Protein AF-Q5YVM9-F1 (afdb_monomer_lite)

Foldseek 3Di:
DDDDDDDDDPDDPPPPPPPPDDDPPPDCPPPDPPDDPDFDWDDDPAKIDGPQDLKIWGAADDDDQFGIAIPLRRVGGHGPLLRVLLSSLVNLLSDPVNPPPPVSLVSNQVSCVSVVHGSVVSNVSVVVLVVVVVVCVVDHDDPHPPPRCDPVPPPPPPPPPPPPPDDDDDD

pLDDT: mean 70.78, std 23.96, range [26.84, 97.81]

Sequence (171 aa):
MSRQMPLRTRQLPKMVAIAVARPPHWTYRDAAPPGEAAMTVHETAWTMTSDVTPEWACRETGDGPRRWRLSWLPDRLLTREQARAGMELDELLSDPAAVGDRFAHARMAERADRLGILWEQALILISKRILTRLRTREGEPVPQPPGCPGPAAPETEEPETPLDWLEAEPA

Radius of gyration: 25.41 Å; chains: 1; bounding box: 51×39×126 Å

Secondary structure (DSSP, 8-state):
---PPP-----PPP---------TT--GGG---SS-----EEE-SSEEEESS-S-EEEEPSSSSS--EEETTEEEEEE-HHHHHHHHHHHHHHH-GGGGG-HHHHHHHHHHHHHHTS-HHHHHHHHHHHHHHHHHHTTTS----------S-------------SS-----

Organism: Nocardia farcinica (strain IFM 10152) (NCBI:txid247156)

Structure (mmCIF, N/CA/C/O backbone):
data_AF-Q5YVM9-F1
#
_entry.id   AF-Q5YVM9-F1
#
loop_
_atom_site.group_PDB
_atom_site.id
_atom_site.type_symbol
_atom_site.label_atom_id
_atom_site.label_alt_id
_atom_site.label_comp_id
_atom_site.label_asym_id
_atom_site.label_entity_id
_atom_site.label_seq_id
_atom_site.pdbx_PDB_ins_code
_atom_site.Cartn_x
_atom_site.Cartn_y
_atom_site.Cartn_z
_atom_site.occupancy
_atom_site.B_iso_or_equiv
_atom_site.auth_seq_id
_atom_site.auth_comp_id
_atom_site.auth_asym_id
_atom_site.auth_atom_id
_atom_site.pdbx_PDB_model_num
ATOM 1 N N . MET A 1 1 ? -21.063 -1.862 -53.884 1.00 42.62 1 MET A N 1
ATOM 2 C CA . MET A 1 1 ? -19.887 -0.974 -53.725 1.00 42.62 1 MET A CA 1
ATOM 3 C C . MET A 1 1 ? -19.640 -0.786 -52.232 1.00 42.62 1 MET A C 1
ATOM 5 O O . MET A 1 1 ? -20.253 0.077 -51.619 1.00 42.62 1 MET A O 1
ATOM 9 N N . SER A 1 2 ? -18.836 -1.663 -51.629 1.00 39.94 2 SER A N 1
ATOM 10 C CA . SER A 1 2 ? -18.587 -1.692 -50.181 1.00 39.94 2 SER A CA 1
ATOM 11 C C . SER A 1 2 ? -17.418 -0.775 -49.829 1.00 39.94 2 SER A C 1
ATOM 13 O O . SER A 1 2 ? -16.310 -0.979 -50.317 1.00 39.94 2 SER A O 1
ATOM 15 N N . ARG A 1 3 ? -17.658 0.247 -48.999 1.00 45.09 3 ARG A N 1
ATOM 16 C CA . ARG A 1 3 ? -16.607 1.114 -48.448 1.00 45.09 3 ARG A CA 1
ATOM 17 C C . ARG A 1 3 ? -16.058 0.479 -47.169 1.00 45.09 3 ARG A C 1
ATOM 19 O O . ARG A 1 3 ? -16.760 0.410 -46.166 1.00 45.09 3 ARG A O 1
ATOM 26 N N . GLN A 1 4 ? -14.811 0.016 -47.220 1.00 42.38 4 GLN A N 1
ATOM 27 C CA . GLN A 1 4 ? -14.021 -0.348 -46.043 1.00 42.38 4 GLN A CA 1
ATOM 28 C C . GLN A 1 4 ? -13.715 0.905 -45.209 1.00 42.38 4 GLN A C 1
ATOM 30 O O . GLN A 1 4 ? -13.226 1.904 -45.734 1.00 42.38 4 GLN A O 1
ATOM 35 N N . MET A 1 5 ? -13.998 0.841 -43.907 1.00 38.69 5 MET A N 1
ATOM 36 C CA . MET A 1 5 ? -13.490 1.791 -42.917 1.00 38.69 5 MET A CA 1
ATOM 37 C C . MET A 1 5 ? -12.091 1.357 -42.461 1.00 38.69 5 MET A C 1
ATOM 39 O O . MET A 1 5 ? -11.902 0.172 -42.176 1.00 38.69 5 MET A O 1
ATOM 43 N N . PRO A 1 6 ? -11.111 2.269 -42.345 1.00 49.22 6 PRO A N 1
ATOM 44 C CA . PRO A 1 6 ? -9.816 1.927 -41.779 1.00 49.22 6 PRO A CA 1
ATOM 45 C C . PRO A 1 6 ? -9.923 1.759 -40.258 1.00 49.22 6 PRO A C 1
ATOM 47 O O . PRO A 1 6 ? -10.403 2.637 -39.537 1.00 49.22 6 PRO A O 1
ATOM 50 N N . LEU A 1 7 ? -9.448 0.608 -39.783 1.00 39.19 7 LEU A N 1
ATOM 51 C CA . LEU A 1 7 ? -9.259 0.286 -38.374 1.00 39.19 7 LEU A CA 1
ATOM 52 C C . LEU A 1 7 ? -8.295 1.310 -37.758 1.00 39.19 7 LEU A C 1
ATOM 54 O O . LEU A 1 7 ? -7.110 1.338 -38.083 1.00 39.19 7 LEU A O 1
ATOM 58 N N . ARG A 1 8 ? -8.807 2.165 -36.866 1.00 40.91 8 ARG A N 1
ATOM 59 C CA . ARG A 1 8 ? -7.976 3.005 -35.999 1.00 40.91 8 ARG A CA 1
ATOM 60 C C . ARG A 1 8 ? -7.185 2.095 -35.064 1.00 40.91 8 ARG A C 1
ATOM 62 O O . ARG A 1 8 ? -7.734 1.557 -34.104 1.00 40.91 8 ARG A O 1
ATOM 69 N N . THR A 1 9 ? -5.896 1.953 -35.334 1.00 43.12 9 THR A N 1
ATOM 70 C CA . THR A 1 9 ? -4.920 1.356 -34.425 1.00 43.12 9 THR A CA 1
ATOM 71 C C . THR A 1 9 ? -4.965 2.125 -33.104 1.00 43.12 9 THR A C 1
ATOM 73 O O . THR A 1 9 ? -4.631 3.309 -33.051 1.00 43.12 9 THR A O 1
ATOM 76 N N . ARG A 1 10 ? -5.436 1.482 -32.029 1.00 38.62 10 ARG A N 1
ATOM 77 C CA . ARG A 1 10 ? -5.331 2.030 -30.673 1.00 38.62 10 ARG A CA 1
ATOM 78 C C . ARG A 1 10 ? -3.854 2.048 -30.299 1.00 38.62 10 ARG A C 1
ATOM 80 O O . ARG A 1 10 ? -3.268 1.012 -30.003 1.00 38.62 10 ARG A O 1
ATOM 87 N N . GLN A 1 11 ? -3.262 3.231 -30.339 1.00 34.78 11 GLN A N 1
ATOM 88 C CA . GLN A 1 11 ? -1.945 3.480 -29.785 1.00 34.78 11 GLN A CA 1
ATOM 89 C C . GLN A 1 11 ? -2.043 3.347 -28.260 1.00 34.78 11 GLN A C 1
ATOM 91 O O . GLN A 1 11 ? -2.694 4.153 -27.597 1.00 34.78 11 GLN A O 1
ATOM 96 N N . LEU A 1 12 ? -1.465 2.272 -27.724 1.00 32.91 12 LEU A N 1
ATOM 97 C CA . LEU A 1 12 ? -1.316 2.053 -26.286 1.00 32.91 12 LEU A CA 1
ATOM 98 C C . LEU A 1 12 ? -0.466 3.192 -25.691 1.00 32.91 12 LEU A C 1
ATOM 100 O O . LEU A 1 12 ? 0.538 3.573 -26.303 1.00 32.91 12 LEU A O 1
ATOM 104 N N . PRO A 1 13 ? -0.835 3.762 -24.529 1.00 30.75 13 PRO A N 1
ATOM 105 C CA . PRO A 1 13 ? 0.003 4.752 -23.870 1.00 30.75 13 PRO A CA 1
ATOM 106 C C . PRO A 1 13 ? 1.333 4.101 -23.474 1.00 30.75 13 PRO A C 1
ATOM 108 O O . PRO A 1 13 ? 1.360 3.023 -22.883 1.00 30.75 13 PRO A O 1
ATOM 111 N N . LYS A 1 14 ? 2.439 4.761 -23.834 1.00 29.80 14 LYS A N 1
ATOM 112 C CA . LYS A 1 14 ? 3.792 4.384 -23.419 1.00 29.80 14 LYS A CA 1
ATOM 113 C C . LYS A 1 14 ? 3.807 4.283 -21.894 1.00 29.80 14 LYS A C 1
ATOM 115 O O . LYS A 1 14 ? 3.486 5.261 -21.221 1.00 29.80 14 LYS A O 1
ATOM 120 N N . MET A 1 15 ? 4.163 3.111 -21.374 1.00 26.84 15 MET A N 1
ATOM 121 C CA . MET A 1 15 ? 4.476 2.922 -19.962 1.00 26.84 15 MET A CA 1
ATOM 122 C C . MET A 1 15 ? 5.510 3.972 -19.557 1.00 26.84 15 MET A C 1
ATOM 124 O O . MET A 1 15 ? 6.623 3.997 -20.082 1.00 26.84 15 MET A O 1
ATOM 128 N N . VAL A 1 16 ? 5.114 4.881 -18.672 1.00 32.84 16 VAL A N 1
ATOM 129 C CA . VAL A 1 16 ? 6.030 5.833 -18.055 1.00 32.84 16 VAL A CA 1
ATOM 130 C C . VAL A 1 16 ? 6.857 5.033 -17.057 1.00 32.84 16 VAL A C 1
ATOM 132 O O . VAL A 1 16 ? 6.380 4.706 -15.976 1.00 32.84 16 VAL A O 1
ATOM 135 N N . ALA A 1 17 ? 8.091 4.696 -17.429 1.00 32.28 17 ALA A N 1
ATOM 136 C CA . ALA A 1 17 ? 9.112 4.362 -16.449 1.00 32.28 17 ALA A CA 1
ATOM 137 C C . ALA A 1 17 ? 9.380 5.641 -15.646 1.00 32.28 17 ALA A C 1
ATOM 139 O O . ALA A 1 17 ? 10.006 6.579 -16.147 1.00 32.28 17 ALA A O 1
ATOM 140 N N . ILE A 1 18 ? 8.830 5.726 -14.434 1.00 37.78 18 ILE A N 1
ATOM 141 C CA . ILE A 1 18 ? 9.109 6.833 -13.520 1.00 37.78 18 ILE A CA 1
ATOM 142 C C . ILE A 1 18 ? 10.486 6.559 -12.923 1.00 37.78 18 ILE A C 1
ATOM 144 O O . ILE A 1 18 ? 10.628 5.930 -11.881 1.00 37.78 18 ILE A O 1
ATOM 148 N N . ALA A 1 19 ? 11.518 7.014 -13.627 1.00 30.92 19 ALA A N 1
ATOM 149 C CA . ALA A 1 19 ? 12.836 7.170 -13.047 1.00 30.92 19 ALA A CA 1
ATOM 150 C C . ALA A 1 19 ? 12.755 8.305 -12.017 1.00 30.92 19 ALA A C 1
ATOM 152 O O . ALA A 1 19 ? 12.760 9.485 -12.373 1.00 30.92 19 ALA A O 1
ATOM 153 N N . VAL A 1 20 ? 12.662 7.957 -10.734 1.00 39.09 20 VAL A N 1
ATOM 154 C CA . VAL A 1 20 ? 13.028 8.894 -9.671 1.00 39.09 20 VAL A CA 1
ATOM 155 C C . VAL A 1 20 ? 14.530 9.124 -9.821 1.00 39.09 20 VAL A C 1
ATOM 157 O O . VAL A 1 20 ? 15.328 8.195 -9.715 1.00 39.09 20 VAL A O 1
ATOM 160 N N . ALA A 1 21 ? 14.909 10.350 -10.179 1.00 32.12 21 ALA A N 1
ATOM 161 C CA . ALA A 1 21 ? 16.296 10.727 -10.403 1.00 32.12 21 ALA A CA 1
ATOM 162 C C . ALA A 1 21 ? 17.133 10.438 -9.145 1.00 32.12 21 ALA A C 1
ATOM 164 O O . ALA A 1 21 ? 16.965 11.072 -8.104 1.00 32.12 21 ALA A O 1
ATOM 165 N N . ARG A 1 22 ? 18.033 9.460 -9.260 1.00 41.34 22 ARG A N 1
ATOM 166 C CA . ARG A 1 22 ? 19.012 9.080 -8.238 1.00 41.34 22 ARG A CA 1
ATOM 167 C C . ARG A 1 22 ? 20.075 10.192 -8.122 1.00 41.34 22 ARG A C 1
ATOM 169 O O . ARG A 1 22 ? 20.577 10.624 -9.161 1.00 41.34 22 ARG A O 1
ATOM 176 N N . PRO A 1 23 ? 20.443 10.679 -6.922 1.00 34.47 23 PRO A N 1
ATOM 177 C CA . PRO A 1 23 ? 21.470 11.714 -6.779 1.00 34.47 23 PRO A CA 1
ATOM 178 C C . PRO A 1 23 ? 22.866 11.224 -7.235 1.00 34.47 23 PRO A C 1
ATOM 180 O O . PRO A 1 23 ? 23.198 10.048 -7.060 1.00 34.47 23 PRO A O 1
ATOM 183 N N . PRO A 1 24 ? 23.716 12.111 -7.798 1.00 37.06 24 PRO A N 1
ATOM 184 C CA . PRO A 1 24 ? 24.904 11.741 -8.584 1.00 37.06 24 PRO A CA 1
ATOM 185 C C . PRO A 1 24 ? 26.109 11.199 -7.794 1.00 37.06 24 PRO A C 1
ATOM 187 O O . PRO A 1 24 ? 27.118 10.861 -8.405 1.00 37.06 24 PRO A O 1
ATOM 190 N N . HIS A 1 25 ? 26.041 11.091 -6.465 1.00 44.34 25 HIS A N 1
ATOM 191 C CA . HIS A 1 25 ? 27.156 10.597 -5.642 1.00 44.34 25 HIS A CA 1
ATOM 192 C C . HIS A 1 25 ? 26.931 9.188 -5.075 1.00 44.34 25 HIS A C 1
ATOM 194 O O . HIS A 1 25 ? 27.756 8.708 -4.300 1.00 44.34 25 HIS A O 1
ATOM 200 N N . TRP A 1 26 ? 25.858 8.493 -5.474 1.00 39.84 26 TRP A N 1
ATOM 201 C CA . TRP A 1 26 ? 25.668 7.086 -5.117 1.00 39.84 26 TRP A CA 1
ATOM 202 C C . TRP A 1 26 ? 26.642 6.210 -5.910 1.00 39.84 26 TRP A C 1
ATOM 204 O O . TRP A 1 26 ? 26.294 5.618 -6.939 1.00 39.84 26 TRP A O 1
ATOM 214 N N . THR A 1 27 ? 27.892 6.153 -5.457 1.00 38.75 27 THR A N 1
ATOM 215 C CA . THR A 1 27 ? 28.883 5.244 -6.023 1.00 38.75 27 THR A CA 1
ATOM 216 C C . THR A 1 27 ? 28.515 3.813 -5.653 1.00 38.75 27 THR A C 1
ATOM 218 O O . THR A 1 27 ? 28.242 3.502 -4.501 1.00 38.75 27 THR A O 1
ATOM 221 N N . TYR A 1 28 ? 28.525 2.935 -6.650 1.00 42.59 28 TYR A N 1
ATOM 222 C CA . TYR A 1 28 ? 28.239 1.496 -6.600 1.00 42.59 28 TYR A CA 1
ATOM 223 C C . TYR A 1 28 ? 29.195 0.684 -5.686 1.00 42.59 28 TYR A C 1
ATOM 225 O O . TYR A 1 28 ? 29.243 -0.537 -5.758 1.00 42.59 28 TYR A O 1
ATOM 233 N N . ARG A 1 29 ? 29.991 1.339 -4.829 1.00 38.25 29 ARG A N 1
ATOM 234 C CA . ARG A 1 29 ? 31.064 0.706 -4.051 1.00 38.25 29 ARG A CA 1
ATOM 235 C C . ARG A 1 29 ? 30.596 0.013 -2.768 1.00 38.25 29 ARG A C 1
ATOM 237 O O . ARG A 1 29 ? 31.337 -0.821 -2.270 1.00 38.25 29 ARG A O 1
ATOM 244 N N . ASP A 1 30 ? 29.365 0.276 -2.333 1.00 40.66 30 ASP A N 1
ATOM 245 C CA . ASP A 1 30 ? 28.692 -0.436 -1.234 1.00 40.66 30 ASP A CA 1
ATOM 246 C C . ASP A 1 30 ? 27.599 -1.393 -1.739 1.00 40.66 30 ASP A C 1
ATOM 248 O O . ASP A 1 30 ? 26.716 -1.804 -0.988 1.00 40.66 30 ASP A O 1
ATOM 252 N N . ALA A 1 31 ? 27.623 -1.742 -3.032 1.00 42.75 31 ALA A N 1
ATOM 253 C CA . ALA A 1 31 ? 26.723 -2.747 -3.578 1.00 42.75 31 ALA A CA 1
ATOM 254 C C . ALA A 1 31 ? 27.025 -4.105 -2.923 1.00 42.75 31 ALA A C 1
ATOM 256 O O . ALA A 1 31 ? 27.970 -4.802 -3.299 1.00 42.75 31 ALA A O 1
ATOM 257 N N . ALA A 1 32 ? 26.199 -4.466 -1.939 1.00 43.44 32 ALA A N 1
ATOM 258 C CA . ALA A 1 32 ? 26.017 -5.841 -1.504 1.00 43.44 32 ALA A CA 1
ATOM 259 C C . ALA A 1 32 ? 25.855 -6.746 -2.745 1.00 43.44 32 ALA A C 1
ATOM 261 O O . ALA A 1 32 ? 25.296 -6.302 -3.757 1.00 43.44 32 ALA A O 1
ATOM 262 N N . PRO A 1 33 ? 26.387 -7.983 -2.715 1.00 43.69 33 PRO A N 1
ATOM 263 C CA . PRO A 1 33 ? 26.393 -8.867 -3.876 1.00 43.69 33 PRO A CA 1
ATOM 264 C C . PRO A 1 33 ? 24.973 -9.049 -4.437 1.00 43.69 33 PRO A C 1
ATOM 266 O O . PRO A 1 33 ? 24.006 -8.961 -3.681 1.00 43.69 33 PRO A O 1
ATOM 269 N N . PRO A 1 34 ? 24.820 -9.296 -5.753 1.00 48.41 34 PRO A N 1
ATOM 270 C CA . PRO A 1 34 ? 23.516 -9.366 -6.396 1.00 48.41 34 PRO A CA 1
ATOM 271 C C . PRO A 1 34 ? 22.771 -10.614 -5.917 1.00 48.41 34 PRO A C 1
ATOM 273 O O . PRO A 1 34 ? 22.925 -11.712 -6.446 1.00 48.41 34 PRO A O 1
ATOM 276 N N . GLY A 1 35 ? 21.979 -10.413 -4.876 1.00 43.72 35 GLY A N 1
ATOM 277 C CA . GLY A 1 35 ? 21.121 -11.386 -4.230 1.00 43.72 35 GLY A CA 1
ATOM 278 C C . GLY A 1 35 ? 20.331 -10.635 -3.170 1.00 43.72 35 GLY A C 1
ATOM 279 O O . GLY A 1 35 ? 20.832 -10.437 -2.076 1.00 43.72 35 GLY A O 1
ATOM 280 N N . GLU A 1 36 ? 19.134 -10.181 -3.549 1.00 47.78 36 GLU A N 1
ATOM 281 C CA . GLU A 1 36 ? 18.205 -9.380 -2.737 1.00 47.78 36 GLU A CA 1
ATOM 282 C C . GLU A 1 36 ? 18.694 -7.957 -2.427 1.00 47.78 36 GLU A C 1
ATOM 284 O O . GLU A 1 36 ? 19.334 -7.691 -1.416 1.00 47.78 36 GLU A O 1
ATOM 289 N N . ALA A 1 37 ? 18.305 -6.992 -3.268 1.00 51.00 37 ALA A N 1
ATOM 290 C CA . ALA A 1 37 ? 18.123 -5.633 -2.768 1.00 51.00 37 ALA A CA 1
ATOM 291 C C . ALA A 1 37 ? 17.126 -5.726 -1.600 1.00 51.00 37 ALA A C 1
ATOM 293 O O . ALA A 1 37 ? 15.964 -6.083 -1.800 1.00 51.00 37 ALA A O 1
ATOM 294 N N . ALA A 1 38 ? 17.620 -5.551 -0.377 1.00 56.41 38 ALA A N 1
ATOM 295 C CA . ALA A 1 38 ? 16.841 -5.756 0.831 1.00 56.41 38 ALA A CA 1
ATOM 296 C C . ALA A 1 38 ? 15.668 -4.764 0.862 1.00 56.41 38 ALA A C 1
ATOM 298 O O . ALA A 1 38 ? 15.886 -3.553 0.919 1.00 56.41 38 ALA A O 1
ATOM 299 N N . MET A 1 39 ? 14.431 -5.274 0.828 1.00 65.62 39 MET A N 1
ATOM 300 C CA . MET A 1 39 ? 13.246 -4.468 1.131 1.00 65.62 39 MET A CA 1
ATOM 301 C C . MET A 1 39 ? 13.401 -3.905 2.544 1.00 65.62 39 MET A C 1
ATOM 303 O O . MET A 1 39 ? 13.506 -4.676 3.503 1.00 65.62 39 MET A O 1
ATOM 307 N N . THR A 1 40 ? 13.454 -2.582 2.678 1.00 81.62 40 THR A N 1
ATOM 308 C CA . THR A 1 40 ? 13.828 -1.918 3.936 1.00 81.62 40 THR A CA 1
ATOM 309 C C . THR A 1 40 ? 12.662 -1.078 4.435 1.00 81.62 40 THR A C 1
ATOM 311 O O . THR A 1 40 ? 12.677 0.152 4.416 1.00 81.62 40 THR A O 1
ATOM 314 N N . VAL A 1 41 ? 11.634 -1.785 4.912 1.00 86.62 41 VAL A N 1
ATOM 315 C CA . VAL A 1 41 ? 10.520 -1.175 5.637 1.00 86.62 41 VAL A CA 1
ATOM 316 C C . VAL A 1 41 ? 10.928 -0.977 7.094 1.00 86.62 41 VAL A C 1
ATOM 318 O O . VAL A 1 41 ? 11.125 -1.941 7.841 1.00 86.62 41 VAL A O 1
ATOM 321 N N . HIS A 1 42 ? 11.008 0.284 7.506 1.00 86.25 42 HIS A N 1
ATOM 322 C CA . HIS A 1 42 ? 11.205 0.691 8.894 1.00 86.25 42 HIS A CA 1
ATOM 323 C C . HIS A 1 42 ? 9.868 0.700 9.615 1.00 86.25 42 HIS A C 1
ATOM 325 O O . HIS A 1 42 ? 8.884 1.231 9.105 1.00 86.25 42 HIS A O 1
ATOM 331 N N . GLU A 1 43 ? 9.822 0.130 10.813 1.00 90.81 43 GLU A N 1
ATOM 332 C CA . GLU A 1 43 ? 8.579 -0.044 11.552 1.00 90.81 43 GLU A CA 1
ATOM 333 C C . GLU A 1 43 ? 8.727 0.381 13.015 1.00 90.81 43 GLU A C 1
ATOM 335 O O . GLU A 1 43 ? 9.649 -0.031 13.718 1.00 90.81 43 GLU A O 1
ATOM 340 N N . THR A 1 44 ? 7.761 1.166 13.486 1.00 88.88 44 THR A N 1
ATOM 341 C CA . THR A 1 44 ? 7.543 1.491 14.896 1.00 88.88 44 THR A CA 1
ATOM 342 C C . THR A 1 44 ? 6.182 0.951 15.356 1.00 88.88 44 THR A C 1
ATOM 344 O O . THR A 1 44 ? 5.424 0.363 14.586 1.00 88.88 44 THR A O 1
ATOM 347 N N . ALA A 1 45 ? 5.814 1.183 16.621 1.00 86.25 45 ALA A N 1
ATOM 348 C CA . ALA A 1 45 ? 4.496 0.806 17.142 1.00 86.25 45 ALA A CA 1
ATOM 349 C C . ALA A 1 45 ? 3.311 1.519 16.449 1.00 86.25 45 ALA A C 1
ATOM 351 O O . ALA A 1 45 ? 2.165 1.066 16.587 1.00 86.25 45 ALA A O 1
ATOM 352 N N . TRP A 1 46 ? 3.584 2.617 15.734 1.00 87.50 46 TRP A N 1
ATOM 353 C CA . TRP A 1 46 ? 2.575 3.513 15.166 1.00 87.50 46 TRP A CA 1
ATOM 354 C C . TRP A 1 46 ? 2.754 3.778 13.673 1.00 87.50 46 TRP A C 1
ATOM 356 O O . TRP A 1 46 ? 1.778 4.089 13.002 1.00 87.50 46 TRP A O 1
ATOM 366 N N . THR A 1 47 ? 3.964 3.637 13.139 1.00 92.38 47 THR A N 1
ATOM 367 C CA . THR A 1 47 ? 4.287 3.992 11.753 1.00 92.38 47 THR A CA 1
ATOM 368 C C . THR A 1 47 ? 5.078 2.896 11.054 1.00 92.38 47 THR A C 1
ATOM 370 O O . THR A 1 47 ? 5.881 2.205 11.676 1.00 92.38 47 THR A O 1
ATOM 373 N N . MET A 1 48 ? 4.872 2.764 9.745 1.00 94.56 48 MET A N 1
ATOM 374 C CA . MET A 1 48 ? 5.759 2.040 8.836 1.00 94.56 48 MET A CA 1
ATOM 375 C C . MET A 1 48 ? 6.153 2.970 7.691 1.00 94.56 48 MET A C 1
ATOM 377 O O . MET A 1 48 ? 5.288 3.641 7.126 1.00 94.56 48 MET A O 1
ATOM 381 N N . THR A 1 49 ? 7.433 3.008 7.345 1.00 92.06 49 THR A N 1
ATOM 382 C CA . THR A 1 49 ? 7.989 3.866 6.287 1.00 92.06 49 THR A CA 1
ATOM 383 C C . THR A 1 49 ? 9.041 3.109 5.485 1.00 92.06 49 THR A C 1
ATOM 385 O O . THR A 1 49 ? 9.515 2.063 5.918 1.00 92.06 49 THR A O 1
ATOM 388 N N . SER A 1 50 ? 9.418 3.642 4.328 1.00 87.00 50 SER A N 1
ATOM 389 C CA . SER A 1 50 ? 10.466 3.093 3.463 1.00 87.00 50 SER A CA 1
ATOM 390 C C . SER A 1 50 ? 11.484 4.179 3.121 1.00 87.00 50 SER A C 1
ATOM 392 O O . SER A 1 50 ? 11.123 5.352 3.019 1.00 87.00 50 SER A O 1
ATOM 394 N N . ASP A 1 51 ? 12.736 3.784 2.896 1.00 83.44 51 ASP A N 1
ATOM 395 C CA . ASP A 1 51 ? 13.767 4.678 2.348 1.00 83.44 51 ASP A CA 1
ATOM 396 C C . ASP A 1 51 ? 13.640 4.865 0.826 1.00 83.44 51 ASP A C 1
ATOM 398 O O . ASP A 1 51 ? 14.224 5.786 0.251 1.00 83.44 51 ASP A O 1
ATOM 402 N N . VAL A 1 52 ? 12.891 3.985 0.155 1.00 83.06 52 VAL A N 1
ATOM 403 C CA . VAL A 1 52 ? 12.759 3.948 -1.310 1.00 83.06 52 VAL A CA 1
ATOM 404 C C . VAL A 1 52 ? 11.541 4.739 -1.776 1.00 83.06 52 VAL A C 1
ATOM 406 O O . VAL A 1 52 ? 11.567 5.377 -2.831 1.00 83.06 52 VAL A O 1
ATOM 409 N N . THR A 1 53 ? 10.470 4.717 -0.987 1.00 86.62 53 THR A N 1
ATOM 410 C CA . THR A 1 53 ? 9.167 5.249 -1.389 1.00 86.62 53 THR A CA 1
ATOM 411 C C . THR A 1 53 ? 8.697 6.347 -0.440 1.00 86.62 53 THR A C 1
ATOM 413 O O . THR A 1 53 ? 8.864 6.211 0.770 1.00 86.62 53 THR A O 1
ATOM 416 N N . PRO A 1 54 ? 8.013 7.396 -0.930 1.00 88.19 54 PRO A N 1
ATOM 417 C CA . PRO A 1 54 ? 7.416 8.419 -0.070 1.00 88.19 54 PRO A CA 1
ATOM 418 C C . PRO A 1 54 ? 6.125 7.948 0.628 1.00 88.19 54 PRO A C 1
ATOM 420 O O . PRO A 1 54 ? 5.418 8.766 1.225 1.00 88.19 54 PRO A O 1
ATOM 423 N N . GLU A 1 55 ? 5.750 6.678 0.478 1.00 91.31 55 GLU A N 1
ATOM 424 C CA . GLU A 1 55 ? 4.557 6.116 1.093 1.00 91.31 55 GLU A CA 1
ATOM 425 C C . GLU A 1 55 ? 4.806 5.679 2.534 1.00 91.31 55 GLU A C 1
ATOM 427 O O . GLU A 1 55 ? 5.938 5.525 2.995 1.00 91.31 55 GLU A O 1
ATOM 432 N N . TRP A 1 56 ? 3.713 5.529 3.274 1.00 92.94 56 TRP A N 1
ATOM 433 C CA . TRP A 1 56 ? 3.751 5.186 4.686 1.00 92.94 56 TRP A CA 1
ATOM 434 C C . TRP A 1 56 ? 2.489 4.430 5.098 1.00 92.94 56 TRP A C 1
ATOM 436 O O . TRP A 1 56 ? 1.432 4.545 4.467 1.00 92.94 56 TRP A O 1
ATOM 446 N N . ALA A 1 57 ? 2.588 3.698 6.205 1.00 94.56 57 ALA A N 1
ATOM 447 C CA . ALA A 1 57 ? 1.446 3.191 6.949 1.00 94.56 57 ALA A CA 1
ATOM 448 C C . ALA A 1 57 ? 1.391 3.854 8.325 1.00 94.56 57 ALA A C 1
ATOM 450 O O . ALA A 1 57 ? 2.412 3.972 9.001 1.00 94.56 57 ALA A O 1
ATOM 451 N N . CYS A 1 58 ? 0.200 4.257 8.751 1.00 92.25 58 CYS A N 1
ATOM 452 C CA . CYS A 1 58 ? -0.032 4.809 10.081 1.00 92.25 58 CYS A CA 1
ATOM 453 C C . CYS A 1 58 ? -1.077 3.988 10.818 1.00 92.25 58 CYS A C 1
ATOM 455 O O . CYS A 1 58 ? -2.057 3.526 10.229 1.00 92.25 58 CYS A O 1
ATOM 457 N N . ARG A 1 59 ? -0.867 3.830 12.118 1.00 92.00 59 ARG A N 1
ATOM 458 C CA . ARG A 1 59 ? -1.826 3.244 13.037 1.00 92.00 59 ARG A CA 1
ATOM 459 C C . ARG A 1 59 ? -2.779 4.324 13.548 1.00 92.00 59 ARG A C 1
ATOM 461 O O . ARG A 1 59 ? -2.345 5.339 14.079 1.00 92.00 59 ARG A O 1
ATOM 468 N N . GLU A 1 60 ? -4.072 4.076 13.427 1.00 88.12 60 GLU A N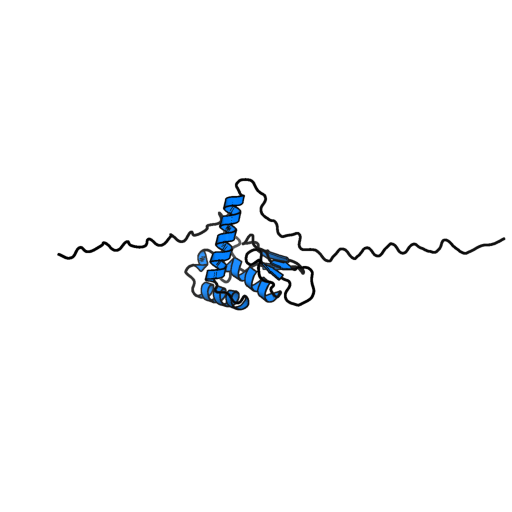 1
ATOM 469 C CA . GLU A 1 60 ? -5.136 4.914 13.966 1.00 88.12 60 GLU A CA 1
ATOM 470 C C . GLU A 1 60 ? -5.402 4.610 15.438 1.00 88.12 60 GLU A C 1
ATOM 472 O O . GLU A 1 60 ? -5.156 3.499 15.929 1.00 88.12 60 GLU A O 1
ATOM 477 N N . THR A 1 61 ? -5.926 5.616 16.134 1.00 80.81 61 THR A N 1
ATOM 478 C CA . THR A 1 61 ? -6.506 5.464 17.465 1.00 80.81 61 THR A CA 1
ATOM 479 C C . THR A 1 61 ? -7.812 4.685 17.363 1.00 80.81 61 THR A C 1
ATOM 481 O O . THR A 1 61 ? -8.643 4.940 16.494 1.00 80.81 61 THR A O 1
ATOM 484 N N . GLY A 1 62 ? -7.983 3.703 18.242 1.00 73.56 62 GLY A N 1
ATOM 485 C CA . GLY A 1 62 ? -9.165 2.852 18.266 1.00 73.56 62 GLY A CA 1
ATOM 486 C C . GLY A 1 62 ? -8.850 1.417 18.663 1.00 73.56 62 GLY A C 1
ATOM 487 O O . GLY A 1 62 ? -7.699 0.960 18.618 1.00 73.56 62 GLY A O 1
ATOM 488 N N . ASP A 1 63 ? -9.907 0.709 19.039 1.00 73.00 63 ASP A N 1
ATOM 489 C CA . ASP A 1 63 ? -9.831 -0.675 19.477 1.00 73.00 63 ASP A CA 1
ATOM 490 C C . ASP A 1 63 ? -9.929 -1.651 18.304 1.00 73.00 63 ASP A C 1
ATOM 492 O O . ASP A 1 63 ? -10.626 -1.434 17.313 1.00 73.00 63 ASP A O 1
ATOM 496 N N . GLY A 1 64 ? -9.215 -2.769 18.433 1.00 80.81 64 GLY A N 1
ATOM 497 C CA . GLY A 1 64 ? -9.258 -3.873 17.480 1.00 80.81 64 GLY A CA 1
ATOM 498 C C . GLY A 1 64 ? -7.978 -4.085 16.659 1.00 80.81 64 GLY A C 1
ATOM 499 O O . GLY A 1 64 ? -7.007 -3.322 16.740 1.00 80.81 64 GLY A O 1
ATOM 500 N N . PRO A 1 65 ? -7.943 -5.186 15.883 1.00 82.25 65 PRO A N 1
ATOM 501 C CA . PRO A 1 65 ? -6.749 -5.621 15.158 1.00 82.25 65 PRO A CA 1
ATOM 502 C C . PRO A 1 65 ? -6.529 -4.878 13.831 1.00 82.25 65 PRO A C 1
ATOM 504 O O . PRO A 1 65 ? -5.410 -4.878 13.316 1.00 82.25 65 PRO A O 1
ATOM 507 N N . ARG A 1 66 ? -7.576 -4.256 13.268 1.00 86.75 66 ARG A N 1
ATOM 508 C CA . ARG A 1 66 ? -7.539 -3.527 11.991 1.00 86.75 66 ARG A CA 1
ATOM 509 C C . ARG A 1 66 ? -7.562 -2.028 12.232 1.00 86.75 66 ARG A C 1
ATOM 511 O O . ARG A 1 66 ? -8.619 -1.426 12.350 1.00 86.75 66 ARG A O 1
ATOM 518 N N . ARG A 1 67 ? -6.374 -1.454 12.312 1.00 90.88 67 ARG A N 1
ATOM 519 C CA . ARG A 1 67 ? -6.158 -0.054 12.690 1.00 90.88 67 ARG A CA 1
ATOM 520 C C . ARG A 1 67 ? -5.020 0.581 11.917 1.00 90.88 67 ARG A C 1
ATOM 522 O O . ARG A 1 67 ? -4.582 1.656 12.273 1.00 90.88 67 ARG A O 1
ATOM 529 N N . TRP A 1 68 ? -4.487 -0.098 10.910 1.00 94.44 68 TRP A N 1
ATOM 530 C CA . TRP A 1 68 ? -3.443 0.457 10.068 1.00 94.44 68 TRP A CA 1
ATOM 531 C C . TRP A 1 68 ? -4.041 0.969 8.770 1.00 94.44 68 TRP A C 1
ATOM 533 O O . TRP A 1 68 ? -4.897 0.314 8.180 1.00 94.44 68 TRP A O 1
ATOM 543 N N . ARG A 1 69 ? -3.571 2.120 8.309 1.00 95.69 69 ARG A N 1
ATOM 544 C CA . ARG A 1 69 ? -3.987 2.731 7.051 1.00 95.69 69 ARG A CA 1
ATOM 545 C C . ARG A 1 69 ? -2.756 3.060 6.226 1.00 95.69 69 ARG A C 1
ATOM 547 O O . ARG A 1 69 ? -1.797 3.624 6.749 1.00 95.69 69 ARG A O 1
ATOM 554 N N . LEU A 1 70 ? -2.792 2.703 4.947 1.00 95.88 70 LEU A N 1
ATOM 555 C CA . LEU A 1 70 ? -1.748 3.051 3.986 1.00 95.88 70 LEU A CA 1
ATOM 556 C C . LEU A 1 70 ? -2.058 4.402 3.351 1.00 95.88 70 LEU A C 1
ATOM 558 O O . LEU A 1 70 ? -3.205 4.693 3.008 1.00 95.88 70 LEU A O 1
ATOM 562 N N . SER A 1 71 ? -1.021 5.191 3.104 1.00 93.25 71 SER A N 1
ATOM 563 C CA . SER A 1 71 ? -1.109 6.475 2.410 1.00 93.25 71 SER A CA 1
ATOM 564 C C . SER A 1 71 ? -1.703 6.369 0.996 1.00 93.25 71 SER A C 1
ATOM 566 O O . SER A 1 71 ? -2.385 7.289 0.536 1.00 93.25 71 SER A O 1
ATOM 568 N N . TRP A 1 72 ? -1.460 5.256 0.298 1.00 94.62 72 TRP A N 1
ATOM 569 C CA . TRP A 1 72 ? -1.948 4.992 -1.062 1.00 94.62 72 TRP A CA 1
ATOM 570 C C . TRP A 1 72 ? -3.230 4.144 -1.116 1.00 94.62 72 TRP A C 1
ATOM 572 O O . TRP A 1 72 ? -3.848 4.043 -2.176 1.00 94.62 72 TRP A O 1
ATOM 582 N N . LEU A 1 73 ? -3.673 3.595 0.020 1.00 95.56 73 LEU A N 1
ATOM 583 C CA . LEU A 1 73 ? -4.949 2.884 0.167 1.00 95.56 73 LEU A CA 1
ATOM 584 C C . LEU A 1 73 ? -5.704 3.409 1.404 1.00 95.56 73 LEU A C 1
ATOM 586 O O . LEU A 1 73 ? -5.901 2.671 2.372 1.00 95.56 73 LEU A O 1
ATOM 590 N N . PRO A 1 74 ? -6.113 4.693 1.397 1.00 92.44 74 PRO A N 1
ATOM 591 C CA . PRO A 1 74 ? -6.656 5.350 2.582 1.00 92.44 74 PRO A CA 1
ATOM 592 C C . PRO A 1 74 ? -8.047 4.842 2.976 1.00 92.44 74 PRO A C 1
ATOM 594 O O . PRO A 1 74 ? -8.447 4.997 4.123 1.00 92.44 74 PRO A O 1
ATOM 597 N N . ASP A 1 75 ? -8.785 4.215 2.063 1.00 91.19 75 ASP A N 1
ATOM 598 C CA . ASP A 1 75 ? -10.170 3.792 2.305 1.00 91.19 75 ASP A CA 1
ATOM 599 C C . ASP A 1 75 ? -10.279 2.433 3.017 1.00 91.19 75 ASP A C 1
ATOM 601 O O . ASP A 1 75 ? -11.378 1.897 3.172 1.00 91.19 75 ASP A O 1
ATOM 605 N N . ARG A 1 76 ? -9.152 1.829 3.428 1.00 92.31 76 ARG A N 1
ATOM 606 C CA . ARG A 1 76 ? -9.136 0.517 4.089 1.00 92.31 76 ARG A CA 1
ATOM 607 C C . ARG A 1 76 ? -8.364 0.535 5.402 1.00 92.31 76 ARG A C 1
ATOM 609 O O . ARG A 1 76 ? -7.204 0.935 5.447 1.00 92.31 76 ARG A O 1
ATOM 616 N N . LEU A 1 77 ? -9.001 -0.016 6.436 1.00 94.00 77 LEU A N 1
ATOM 617 C CA . LEU A 1 77 ? -8.347 -0.393 7.685 1.00 94.00 77 LEU A CA 1
ATOM 618 C C . LEU A 1 77 ? -7.783 -1.811 7.584 1.00 94.00 77 LEU A C 1
ATOM 620 O O . LEU A 1 77 ? -8.487 -2.778 7.272 1.00 94.00 77 LEU A O 1
ATOM 624 N N . LEU A 1 78 ? -6.495 -1.915 7.874 1.00 95.81 78 LEU A N 1
ATOM 625 C CA . LEU A 1 78 ? -5.661 -3.091 7.696 1.00 95.81 78 LEU A CA 1
ATOM 626 C C . LEU A 1 78 ? -5.158 -3.599 9.043 1.00 95.81 78 LEU A C 1
ATOM 628 O O . LEU A 1 78 ? -5.001 -2.842 10.008 1.00 95.81 78 LEU A O 1
ATOM 632 N N . THR A 1 79 ? -4.875 -4.897 9.109 1.00 96.25 79 THR A N 1
ATOM 633 C CA . THR A 1 79 ? -4.029 -5.423 10.182 1.00 96.25 79 THR A CA 1
ATOM 634 C C . THR A 1 79 ? -2.593 -4.932 10.003 1.00 96.25 79 THR A C 1
ATOM 636 O O . THR A 1 79 ? -2.198 -4.479 8.927 1.00 96.25 79 THR A O 1
ATOM 639 N N . ARG A 1 80 ? -1.782 -5.058 11.057 1.00 95.19 80 ARG A N 1
ATOM 640 C CA . ARG A 1 80 ? -0.344 -4.756 11.001 1.00 95.19 80 ARG A CA 1
ATOM 641 C C . ARG A 1 80 ? 0.354 -5.511 9.862 1.00 95.19 80 ARG A C 1
ATOM 643 O O . ARG A 1 80 ? 1.101 -4.921 9.096 1.00 95.19 80 ARG A O 1
ATOM 650 N N . GLU A 1 81 ? 0.071 -6.804 9.725 1.00 95.94 81 GLU A N 1
ATOM 651 C CA . GLU A 1 81 ? 0.664 -7.658 8.686 1.00 95.94 81 GLU A CA 1
ATOM 652 C C . GLU A 1 81 ? 0.256 -7.230 7.276 1.00 95.94 81 GLU A C 1
ATOM 654 O O . GLU A 1 81 ? 1.076 -7.238 6.361 1.00 95.94 81 GLU A O 1
ATOM 659 N N . GLN A 1 82 ? -1.001 -6.819 7.102 1.00 97.44 82 GLN A N 1
ATOM 660 C CA . GLN A 1 82 ? -1.497 -6.308 5.828 1.00 97.44 82 GLN A CA 1
ATOM 661 C C . GLN A 1 82 ? -0.862 -4.963 5.475 1.00 97.44 82 GLN A C 1
ATOM 663 O O . GLN A 1 82 ? -0.454 -4.764 4.336 1.00 97.44 82 GLN A O 1
ATOM 668 N N . ALA A 1 83 ? -0.730 -4.057 6.445 1.00 97.00 83 ALA A N 1
ATOM 669 C CA . ALA A 1 83 ? -0.051 -2.783 6.239 1.00 97.00 83 ALA A CA 1
ATOM 670 C C . ALA A 1 83 ? 1.414 -2.986 5.843 1.00 97.00 83 ALA A C 1
ATOM 672 O O . ALA A 1 83 ? 1.867 -2.411 4.856 1.00 97.00 83 ALA A O 1
ATOM 673 N N . ARG A 1 84 ? 2.118 -3.892 6.528 1.00 96.44 84 ARG A N 1
ATOM 674 C CA . ARG A 1 84 ? 3.484 -4.271 6.163 1.00 96.44 84 ARG A CA 1
ATOM 675 C C . ARG A 1 84 ? 3.560 -4.861 4.754 1.00 96.44 84 ARG A C 1
ATOM 677 O O . ARG A 1 84 ? 4.406 -4.450 3.970 1.00 96.44 84 ARG A O 1
ATOM 684 N N . ALA A 1 85 ? 2.645 -5.764 4.398 1.00 96.94 85 ALA A N 1
ATOM 685 C CA . ALA A 1 85 ? 2.574 -6.303 3.042 1.00 96.94 85 ALA A CA 1
ATOM 686 C C . ALA A 1 85 ? 2.332 -5.210 1.987 1.00 96.94 85 ALA A C 1
ATOM 688 O O . ALA A 1 85 ? 2.895 -5.296 0.901 1.00 96.94 85 ALA A O 1
ATOM 689 N N . GLY A 1 86 ? 1.545 -4.179 2.302 1.00 97.06 86 GLY A N 1
ATOM 690 C CA . GLY A 1 86 ? 1.334 -3.041 1.410 1.00 97.06 86 GLY A CA 1
ATOM 691 C C . GLY A 1 86 ? 2.539 -2.115 1.270 1.00 97.06 86 GLY A C 1
ATOM 692 O O . GLY A 1 86 ? 2.778 -1.625 0.172 1.00 97.06 86 GLY A O 1
ATOM 693 N N . MET A 1 87 ? 3.322 -1.922 2.332 1.00 96.81 87 MET A N 1
ATOM 694 C CA . MET A 1 87 ? 4.598 -1.202 2.247 1.00 96.81 87 MET A CA 1
ATOM 695 C C . MET A 1 87 ? 5.608 -1.958 1.379 1.00 96.81 87 MET A C 1
ATOM 697 O O . MET A 1 87 ? 6.215 -1.383 0.486 1.00 96.81 87 MET A O 1
ATOM 701 N N . GLU A 1 88 ? 5.727 -3.271 1.583 1.00 95.38 88 GLU A N 1
ATOM 702 C CA . GLU A 1 88 ? 6.621 -4.116 0.783 1.00 95.38 88 GLU A CA 1
ATOM 703 C C . GLU A 1 88 ? 6.165 -4.195 -0.690 1.00 95.38 88 GLU A C 1
ATOM 705 O O . GLU A 1 88 ? 6.992 -4.206 -1.599 1.00 95.38 88 GLU A O 1
ATOM 710 N N . LEU A 1 89 ? 4.852 -4.188 -0.953 1.00 96.19 89 LEU A N 1
ATOM 711 C CA . LEU A 1 89 ? 4.315 -4.103 -2.314 1.00 96.19 89 LEU A CA 1
ATOM 712 C C . LEU A 1 89 ? 4.685 -2.781 -3.003 1.00 96.19 89 LEU A C 1
ATOM 714 O O . LEU A 1 89 ? 5.045 -2.796 -4.177 1.00 96.19 89 LEU A O 1
ATOM 718 N N . ASP A 1 90 ? 4.599 -1.654 -2.297 1.00 95.25 90 ASP A N 1
ATOM 719 C CA . ASP A 1 90 ? 4.952 -0.340 -2.844 1.00 95.25 90 ASP A CA 1
ATOM 720 C C . ASP A 1 90 ? 6.448 -0.233 -3.193 1.00 95.25 90 ASP A C 1
ATOM 722 O O . ASP A 1 90 ? 6.798 0.283 -4.259 1.00 95.25 90 ASP A O 1
ATOM 726 N N . GLU A 1 91 ? 7.332 -0.810 -2.369 1.00 91.81 91 GLU A N 1
ATOM 727 C CA . GLU A 1 91 ? 8.763 -0.909 -2.689 1.00 91.81 91 GLU A CA 1
ATOM 728 C C . GLU A 1 91 ? 9.012 -1.728 -3.958 1.00 91.81 91 GLU A C 1
ATOM 730 O O . GLU A 1 91 ? 9.726 -1.275 -4.854 1.00 91.81 91 GLU A O 1
ATOM 735 N N . LEU A 1 92 ? 8.383 -2.904 -4.071 1.00 92.19 92 LEU A N 1
ATOM 736 C CA . LEU A 1 92 ? 8.513 -3.753 -5.258 1.00 92.19 92 LEU A CA 1
ATOM 737 C C . LEU A 1 92 ? 8.042 -3.026 -6.523 1.00 92.19 92 LEU A C 1
ATOM 739 O O . LEU A 1 92 ? 8.691 -3.113 -7.562 1.00 92.19 92 LEU A O 1
ATOM 743 N N . LEU A 1 93 ? 6.921 -2.305 -6.445 1.00 92.25 93 LEU A N 1
ATOM 744 C CA . LEU A 1 93 ? 6.370 -1.540 -7.569 1.00 92.25 93 LEU A CA 1
ATOM 745 C C . LEU A 1 93 ? 7.226 -0.327 -7.952 1.00 92.25 93 LEU A C 1
ATOM 747 O O . LEU A 1 93 ? 7.122 0.161 -9.079 1.00 92.25 93 LEU A O 1
ATOM 751 N N . SER A 1 94 ? 8.057 0.150 -7.030 1.00 88.62 94 SER A N 1
ATOM 752 C CA . SER A 1 94 ? 8.959 1.277 -7.247 1.00 88.62 94 SER A CA 1
ATOM 753 C C . SER A 1 94 ? 10.286 0.872 -7.893 1.00 88.62 94 SER A C 1
ATOM 755 O O . SER A 1 94 ? 11.007 1.756 -8.356 1.00 88.62 94 SER A O 1
ATOM 757 N N . ASP A 1 95 ? 10.608 -0.426 -7.971 1.00 87.19 95 ASP A N 1
ATOM 758 C CA . ASP A 1 95 ? 11.821 -0.929 -8.621 1.00 87.19 95 ASP A CA 1
ATOM 759 C C . ASP A 1 95 ? 11.648 -1.054 -10.151 1.00 87.19 95 ASP A C 1
ATOM 761 O O . ASP A 1 95 ? 10.935 -1.939 -10.636 1.00 87.19 95 ASP A O 1
ATOM 765 N N . PRO A 1 96 ? 12.346 -0.237 -10.967 1.00 83.25 96 PRO A N 1
ATOM 766 C CA . PRO A 1 96 ? 12.280 -0.346 -12.422 1.00 83.25 96 PRO A CA 1
ATOM 767 C C . PRO A 1 96 ? 12.839 -1.670 -12.963 1.00 83.25 96 PRO A C 1
ATOM 769 O O . PRO A 1 96 ? 12.475 -2.071 -14.071 1.00 83.25 96 PRO A O 1
ATOM 772 N N . ALA A 1 97 ? 13.721 -2.349 -12.219 1.00 84.69 97 ALA A N 1
ATOM 773 C CA . ALA A 1 97 ? 14.272 -3.640 -12.627 1.00 84.69 97 ALA A CA 1
ATOM 774 C C . ALA A 1 97 ? 13.225 -4.768 -12.572 1.00 84.69 97 ALA A C 1
ATOM 776 O O . ALA A 1 97 ? 13.374 -5.774 -13.269 1.00 84.69 97 ALA A O 1
ATOM 777 N N . ALA A 1 98 ? 12.132 -4.580 -11.824 1.00 83.06 98 ALA A N 1
ATOM 778 C CA . ALA A 1 98 ? 11.083 -5.579 -11.656 1.00 83.06 98 ALA A CA 1
ATOM 779 C C . ALA A 1 98 ? 10.198 -5.783 -12.902 1.00 83.06 98 ALA A C 1
ATOM 781 O O . ALA A 1 98 ? 9.572 -6.830 -13.028 1.00 83.06 98 ALA A O 1
ATOM 782 N N . VAL A 1 99 ? 10.173 -4.836 -13.852 1.00 81.69 99 VAL A N 1
ATOM 783 C CA . VAL A 1 99 ? 9.240 -4.821 -15.007 1.00 81.69 99 VAL A CA 1
ATOM 784 C C . VAL A 1 99 ? 9.313 -6.083 -15.880 1.00 81.69 99 VAL A C 1
ATOM 786 O O . VAL A 1 99 ? 8.318 -6.488 -16.482 1.00 81.69 99 VAL A O 1
ATOM 789 N N . GLY A 1 100 ? 10.499 -6.680 -16.000 1.00 82.81 100 GLY A N 1
ATOM 790 C CA . GLY A 1 100 ? 10.723 -7.902 -16.778 1.00 82.81 100 GLY A CA 1
ATOM 791 C C . GLY A 1 100 ? 10.888 -9.161 -15.928 1.00 82.81 100 GLY A C 1
ATOM 792 O O . GLY A 1 100 ? 11.085 -10.243 -16.488 1.00 82.81 100 GLY A O 1
ATOM 793 N N . ASP A 1 101 ? 10.849 -9.044 -14.600 1.00 89.81 101 ASP A N 1
ATOM 794 C CA . ASP A 1 101 ? 11.145 -10.150 -13.697 1.00 89.81 101 ASP A CA 1
ATOM 795 C C . ASP A 1 101 ? 9.866 -10.854 -13.227 1.00 89.81 101 ASP A C 1
ATOM 797 O O . ASP A 1 101 ? 9.116 -10.387 -12.368 1.00 89.81 101 ASP A O 1
ATOM 801 N N . ARG A 1 102 ? 9.661 -12.066 -13.749 1.00 90.69 102 ARG A N 1
ATOM 802 C CA . ARG A 1 102 ? 8.547 -12.942 -13.368 1.00 90.69 102 ARG A CA 1
ATOM 803 C C . ARG A 1 102 ? 8.523 -13.280 -11.874 1.00 90.69 102 ARG A C 1
ATOM 805 O O . ARG A 1 102 ? 7.445 -13.501 -11.327 1.00 90.69 102 ARG A O 1
ATOM 812 N N . PHE A 1 103 ? 9.681 -13.347 -11.214 1.00 90.50 103 PHE A N 1
ATOM 813 C CA . PHE A 1 103 ? 9.740 -13.618 -9.780 1.00 90.50 103 PHE A CA 1
ATOM 814 C C . PHE A 1 103 ? 9.336 -12.390 -8.971 1.00 90.50 103 PHE A C 1
ATOM 816 O O . PHE A 1 103 ? 8.632 -12.541 -7.973 1.00 90.50 103 PHE A O 1
ATOM 823 N N . ALA A 1 104 ? 9.714 -11.189 -9.409 1.00 89.31 104 ALA A N 1
ATOM 824 C CA . ALA A 1 104 ? 9.224 -9.952 -8.814 1.00 89.31 104 ALA A CA 1
ATOM 825 C C . ALA A 1 104 ? 7.695 -9.845 -8.943 1.00 89.31 104 ALA A C 1
ATOM 827 O O . ALA A 1 104 ? 7.021 -9.594 -7.946 1.00 89.31 104 ALA A O 1
ATOM 828 N N . HIS A 1 105 ? 7.131 -10.161 -10.115 1.00 93.19 105 HIS A N 1
ATOM 829 C CA . HIS A 1 105 ? 5.674 -10.178 -10.315 1.00 93.19 10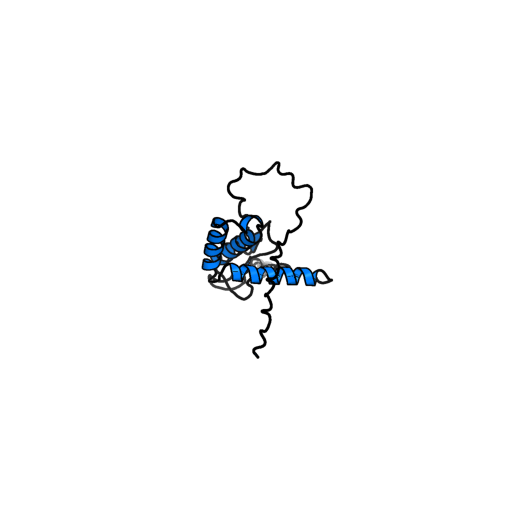5 HIS A CA 1
ATOM 830 C C . HIS A 1 105 ? 4.962 -11.177 -9.387 1.00 93.19 105 HIS A C 1
ATOM 832 O O . HIS A 1 105 ? 3.910 -10.864 -8.834 1.00 93.19 105 HIS A O 1
ATOM 838 N N . ALA A 1 106 ? 5.538 -12.365 -9.169 1.00 94.81 106 ALA A N 1
ATOM 839 C CA . ALA A 1 106 ? 4.979 -13.344 -8.235 1.00 94.81 106 ALA A CA 1
ATOM 840 C C . ALA A 1 106 ? 4.968 -12.820 -6.787 1.00 94.81 106 ALA A C 1
ATOM 842 O O . ALA A 1 106 ? 3.968 -12.977 -6.088 1.00 94.81 106 ALA A O 1
ATOM 843 N N . ARG A 1 107 ? 6.040 -12.141 -6.352 1.00 94.81 107 ARG A N 1
ATOM 844 C CA . ARG A 1 107 ? 6.095 -11.500 -5.026 1.00 94.81 107 ARG A CA 1
ATOM 845 C C . ARG A 1 107 ? 5.080 -10.362 -4.903 1.00 94.81 107 ARG A C 1
ATOM 847 O O . ARG A 1 107 ? 4.409 -10.260 -3.880 1.00 94.81 107 ARG A O 1
ATOM 854 N N . MET A 1 108 ? 4.936 -9.534 -5.941 1.00 95.25 108 MET A N 1
ATOM 855 C CA . MET A 1 108 ? 3.925 -8.470 -5.981 1.00 95.25 108 MET A CA 1
ATOM 856 C C . MET A 1 108 ? 2.514 -9.046 -5.833 1.00 95.25 108 MET A C 1
ATOM 858 O O . MET A 1 108 ? 1.743 -8.561 -5.007 1.00 95.25 108 MET A O 1
ATOM 862 N N . ALA A 1 109 ? 2.194 -10.104 -6.585 1.00 96.69 109 ALA A N 1
ATOM 863 C CA . ALA A 1 109 ? 0.906 -10.786 -6.495 1.00 96.69 109 ALA A CA 1
ATOM 864 C C . ALA A 1 109 ? 0.658 -11.337 -5.082 1.00 96.69 109 ALA A C 1
ATOM 866 O O . ALA A 1 109 ? -0.366 -11.023 -4.484 1.00 96.69 109 ALA A O 1
ATOM 867 N N . GLU A 1 110 ? 1.633 -12.040 -4.495 1.00 97.50 110 GLU A N 1
ATOM 868 C CA . GLU A 1 110 ? 1.524 -12.576 -3.131 1.00 97.50 110 GLU A CA 1
ATOM 869 C C . GLU A 1 110 ? 1.213 -11.478 -2.097 1.00 97.50 110 GLU A C 1
ATOM 871 O O . GLU A 1 110 ? 0.414 -11.675 -1.178 1.00 97.50 110 GLU A O 1
ATOM 876 N N . ARG A 1 111 ? 1.837 -10.299 -2.219 1.00 97.56 111 ARG A N 1
ATOM 877 C CA . ARG A 1 111 ? 1.612 -9.198 -1.269 1.00 97.56 111 ARG A CA 1
ATOM 878 C C . ARG A 1 111 ? 0.291 -8.483 -1.513 1.00 97.56 111 ARG A C 1
ATOM 880 O O . ARG A 1 111 ? -0.382 -8.122 -0.546 1.00 97.56 111 ARG A O 1
ATOM 887 N N . ALA A 1 112 ? -0.108 -8.334 -2.772 1.00 97.44 112 ALA A N 1
ATOM 888 C CA . ALA A 1 112 ? -1.404 -7.782 -3.144 1.00 97.44 112 ALA A CA 1
ATOM 889 C C . ALA A 1 112 ? -2.566 -8.686 -2.687 1.00 97.44 112 ALA A C 1
ATOM 891 O O . ALA A 1 112 ? -3.565 -8.186 -2.162 1.00 97.44 112 ALA A O 1
ATOM 892 N N . ASP A 1 113 ? -2.392 -10.008 -2.747 1.00 97.81 113 ASP A N 1
ATOM 893 C CA . ASP A 1 113 ? -3.384 -10.980 -2.278 1.00 97.81 113 ASP A CA 1
ATOM 894 C C . ASP A 1 113 ? -3.671 -10.829 -0.778 1.00 97.81 113 ASP A C 1
ATOM 896 O O . ASP A 1 113 ? -4.830 -10.874 -0.356 1.00 97.81 113 ASP A O 1
ATOM 900 N N . ARG A 1 114 ? -2.652 -10.529 0.042 1.00 97.56 114 ARG A N 1
ATOM 901 C CA . ARG A 1 114 ? -2.839 -10.242 1.483 1.00 97.56 114 ARG A CA 1
ATOM 902 C C . ARG A 1 114 ? -3.727 -9.016 1.734 1.00 97.56 114 ARG A C 1
ATOM 904 O O . ARG A 1 114 ? -4.385 -8.927 2.774 1.00 97.56 114 ARG A O 1
ATOM 911 N N . LEU A 1 115 ? -3.762 -8.078 0.789 1.00 96.62 115 LEU A N 1
ATOM 912 C CA . LEU A 1 115 ? -4.610 -6.881 0.810 1.00 96.62 115 LEU A CA 1
ATOM 913 C C . LEU A 1 115 ? -5.982 -7.108 0.149 1.00 96.62 115 LEU A C 1
ATOM 915 O O . LEU A 1 115 ? -6.852 -6.233 0.232 1.00 96.62 115 LEU A O 1
ATOM 919 N N . GLY A 1 116 ? -6.187 -8.258 -0.501 1.00 96.75 116 GLY A N 1
ATOM 920 C CA . GLY A 1 116 ? -7.387 -8.568 -1.273 1.00 96.75 116 GLY A CA 1
ATOM 921 C C . GLY A 1 116 ? -7.557 -7.655 -2.489 1.00 96.75 116 GLY A C 1
ATOM 922 O O . GLY A 1 116 ? -8.666 -7.173 -2.738 1.00 96.75 116 GLY A O 1
ATOM 923 N N . ILE A 1 117 ? -6.459 -7.339 -3.181 1.00 97.06 117 ILE A N 1
ATOM 924 C CA . ILE A 1 117 ? -6.440 -6.575 -4.439 1.00 97.06 117 ILE A CA 1
ATOM 925 C C . ILE A 1 117 ? -5.475 -7.224 -5.430 1.00 97.06 117 ILE A C 1
ATOM 927 O O . ILE A 1 117 ? -4.606 -7.995 -5.042 1.00 97.06 117 ILE A O 1
ATOM 931 N N . LEU A 1 118 ? -5.597 -6.867 -6.706 1.00 96.75 118 LEU A N 1
ATOM 932 C CA . LEU A 1 118 ? -4.587 -7.219 -7.706 1.00 96.75 118 LEU A CA 1
ATOM 933 C C . LEU A 1 118 ? -3.393 -6.260 -7.612 1.00 96.75 118 LEU A C 1
ATOM 935 O O . LEU A 1 118 ? -3.570 -5.074 -7.312 1.00 96.75 118 LEU A O 1
ATOM 939 N N . TRP A 1 119 ? -2.184 -6.732 -7.916 1.00 95.75 119 TRP A N 1
ATOM 940 C CA . TRP A 1 119 ? -0.991 -5.879 -7.863 1.00 95.75 119 TRP A CA 1
ATOM 941 C C . TRP A 1 119 ? -1.060 -4.737 -8.892 1.00 95.75 119 TRP A C 1
ATOM 943 O O . TRP A 1 119 ? -0.626 -3.620 -8.611 1.00 95.75 119 TRP A O 1
ATOM 953 N N . GLU A 1 120 ? -1.717 -4.949 -10.036 1.00 94.94 120 GLU A N 1
ATOM 954 C CA . GLU A 1 120 ? -1.969 -3.905 -11.033 1.00 94.94 120 GLU A CA 1
ATOM 955 C C . GLU A 1 120 ? -2.895 -2.805 -10.491 1.00 94.94 120 GLU A C 1
ATOM 957 O O . GLU A 1 120 ? -2.758 -1.633 -10.847 1.00 94.94 120 GLU A O 1
ATOM 962 N N . GLN A 1 121 ? -3.835 -3.150 -9.603 1.00 96.56 121 GLN A N 1
ATO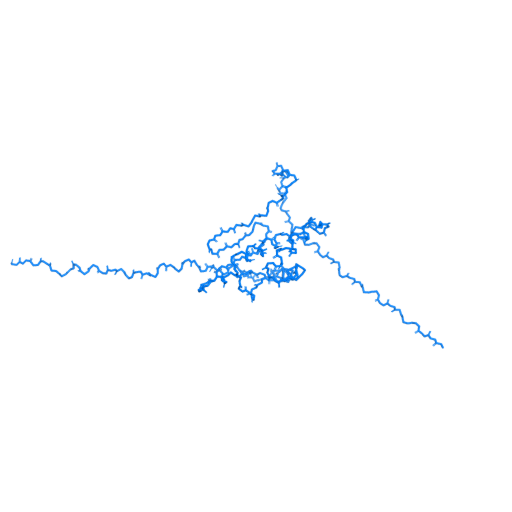M 963 C CA . GLN A 1 121 ? -4.686 -2.155 -8.943 1.00 96.56 121 GLN A CA 1
ATOM 964 C C . GLN A 1 121 ? -3.870 -1.301 -7.972 1.00 96.56 121 GLN A C 1
ATOM 966 O O . GLN A 1 121 ? -4.053 -0.082 -7.943 1.00 96.56 121 GLN A O 1
ATOM 971 N N . ALA A 1 122 ? -2.947 -1.914 -7.224 1.00 95.81 122 ALA A N 1
ATOM 972 C CA . ALA A 1 122 ? -2.017 -1.184 -6.367 1.00 95.81 122 ALA A CA 1
ATOM 973 C C . ALA A 1 122 ? -1.156 -0.213 -7.191 1.00 95.81 122 ALA A C 1
ATOM 975 O O . ALA A 1 122 ? -1.108 0.976 -6.873 1.00 95.81 122 ALA A O 1
ATOM 976 N N . LEU A 1 123 ? -0.598 -0.672 -8.319 1.00 94.56 123 LEU A N 1
ATOM 977 C CA . LEU A 1 123 ? 0.163 0.175 -9.242 1.00 94.56 123 LEU A CA 1
ATOM 978 C C . LEU A 1 123 ? -0.645 1.396 -9.710 1.00 94.56 123 LEU A C 1
ATOM 980 O O . LEU A 1 123 ? -0.124 2.513 -9.739 1.00 94.56 123 LEU A O 1
ATOM 984 N N . ILE A 1 124 ? -1.927 1.215 -10.043 1.00 94.94 124 ILE A N 1
ATOM 985 C CA . ILE A 1 124 ? -2.813 2.320 -10.439 1.00 94.94 124 ILE A CA 1
ATOM 986 C C . ILE A 1 124 ? -3.015 3.315 -9.285 1.00 94.94 124 ILE A C 1
ATOM 988 O O . ILE A 1 124 ? -2.984 4.527 -9.517 1.00 94.94 124 ILE A O 1
ATOM 992 N N . LEU A 1 125 ? -3.240 2.838 -8.058 1.00 95.06 125 LEU A N 1
ATOM 993 C CA . LEU A 1 125 ? -3.451 3.694 -6.883 1.00 95.06 125 LEU A CA 1
ATOM 994 C C . LEU A 1 125 ? -2.204 4.520 -6.546 1.00 95.06 125 LEU A C 1
ATOM 996 O O . LEU A 1 125 ? -2.296 5.741 -6.390 1.00 95.06 125 LEU A O 1
ATOM 1000 N N . ILE A 1 126 ? -1.038 3.879 -6.529 1.00 93.69 126 ILE A N 1
ATOM 1001 C CA . ILE A 1 126 ? 0.253 4.534 -6.292 1.00 93.69 126 ILE A CA 1
ATOM 1002 C C . ILE A 1 126 ? 0.545 5.550 -7.405 1.00 93.69 126 ILE A C 1
ATOM 1004 O O . ILE A 1 126 ? 0.863 6.708 -7.126 1.00 93.69 126 ILE A O 1
ATOM 1008 N N . SER A 1 127 ? 0.314 5.184 -8.671 1.00 91.00 127 SER A N 1
ATOM 1009 C CA . SER A 1 127 ? 0.484 6.095 -9.814 1.00 91.00 127 SER A CA 1
ATOM 1010 C C . SER A 1 127 ? -0.392 7.345 -9.696 1.00 91.00 127 SER A C 1
ATOM 1012 O O . SER A 1 127 ? 0.078 8.459 -9.937 1.00 91.00 127 SER A O 1
ATOM 1014 N N . LYS A 1 128 ? -1.659 7.196 -9.280 1.00 91.56 128 LYS A N 1
ATOM 1015 C CA . LYS A 1 128 ? -2.551 8.340 -9.026 1.00 91.56 128 LYS A CA 1
ATOM 1016 C C . LYS A 1 128 ? -1.976 9.263 -7.957 1.00 91.56 128 LYS A C 1
ATOM 1018 O O . LYS A 1 128 ? -1.999 10.476 -8.138 1.00 91.56 128 LYS A O 1
ATOM 1023 N N . ARG A 1 129 ? -1.427 8.705 -6.879 1.00 90.19 129 ARG A N 1
ATOM 1024 C CA . ARG A 1 129 ? -0.837 9.482 -5.785 1.00 90.19 129 ARG A CA 1
ATOM 1025 C C . ARG A 1 129 ? 0.437 10.217 -6.210 1.00 90.19 129 ARG A C 1
ATOM 1027 O O . ARG A 1 129 ? 0.605 11.384 -5.858 1.00 90.19 129 ARG A O 1
ATOM 1034 N N . ILE A 1 130 ? 1.284 9.591 -7.030 1.00 87.81 130 ILE A N 1
ATOM 1035 C CA . ILE A 1 130 ? 2.436 10.259 -7.656 1.00 87.81 130 ILE A CA 1
ATOM 1036 C C . ILE A 1 130 ? 1.963 11.445 -8.502 1.00 87.81 130 ILE A C 1
ATOM 1038 O O . ILE A 1 130 ? 2.474 12.551 -8.335 1.00 87.81 130 ILE A O 1
ATOM 1042 N N . LEU A 1 131 ? 0.953 11.249 -9.356 1.00 88.44 131 LEU A N 1
ATOM 1043 C CA . LEU A 1 131 ? 0.391 12.327 -10.174 1.00 88.44 131 LEU A CA 1
ATOM 1044 C C . LEU A 1 131 ? -0.203 13.456 -9.325 1.00 88.44 131 LEU A C 1
ATOM 1046 O O . LEU A 1 131 ? -0.017 14.620 -9.674 1.00 88.44 131 LEU A O 1
ATOM 1050 N N . THR A 1 132 ? -0.871 13.141 -8.212 1.00 85.94 132 THR A N 1
ATOM 1051 C CA . THR A 1 132 ? -1.345 14.152 -7.258 1.00 85.94 132 THR A CA 1
ATOM 1052 C C . THR A 1 132 ? -0.175 14.975 -6.732 1.00 85.94 132 THR A C 1
ATOM 1054 O O . THR A 1 132 ? -0.182 16.187 -6.900 1.00 85.94 132 THR A O 1
ATOM 1057 N N . ARG A 1 133 ? 0.881 14.338 -6.208 1.00 83.00 133 ARG A N 1
ATOM 1058 C CA . ARG A 1 133 ? 2.069 15.050 -5.699 1.00 83.00 133 ARG A CA 1
ATOM 1059 C C . ARG A 1 133 ? 2.747 15.919 -6.757 1.00 83.00 133 ARG A C 1
ATOM 1061 O O . ARG A 1 133 ? 3.189 17.021 -6.444 1.00 83.00 133 ARG A O 1
ATOM 1068 N N . LEU A 1 134 ? 2.831 15.437 -7.996 1.00 81.75 134 LEU A N 1
ATOM 1069 C CA . LEU A 1 134 ? 3.421 16.197 -9.099 1.00 81.75 134 LEU A CA 1
ATOM 1070 C C . LEU A 1 134 ? 2.595 17.440 -9.451 1.00 81.75 134 LEU A C 1
ATOM 1072 O O . LEU A 1 134 ? 3.185 18.468 -9.759 1.00 81.75 134 LEU A O 1
ATOM 1076 N N . ARG A 1 135 ? 1.261 17.368 -9.358 1.00 79.81 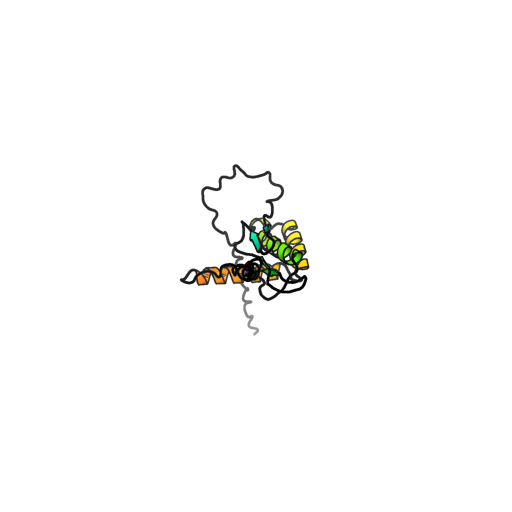135 ARG A N 1
ATOM 1077 C CA . ARG A 1 135 ? 0.372 18.531 -9.533 1.00 79.81 135 ARG A CA 1
ATOM 1078 C C . ARG A 1 135 ? 0.484 19.510 -8.363 1.00 79.81 135 ARG A C 1
ATOM 1080 O O . ARG A 1 135 ? 0.555 20.708 -8.579 1.00 79.81 135 ARG A O 1
ATOM 1087 N N . THR A 1 136 ? 0.554 19.001 -7.134 1.00 66.56 136 THR A N 1
ATOM 1088 C CA . THR A 1 136 ? 0.648 19.808 -5.904 1.00 66.56 136 THR A CA 1
ATOM 1089 C C . THR A 1 136 ? 1.994 20.546 -5.773 1.00 66.56 136 THR A C 1
ATOM 1091 O O . THR A 1 136 ? 2.074 21.570 -5.102 1.00 66.56 136 THR A O 1
ATOM 1094 N N . ARG A 1 137 ? 3.057 20.093 -6.463 1.00 56.00 137 ARG A N 1
ATOM 1095 C CA . ARG A 1 137 ? 4.368 20.777 -6.501 1.00 56.00 137 ARG A CA 1
ATOM 1096 C C . ARG A 1 137 ? 4.305 22.180 -7.139 1.00 56.00 137 ARG A C 1
ATOM 1098 O O . ARG A 1 137 ? 5.240 22.957 -6.957 1.00 56.00 137 ARG A O 1
ATOM 1105 N N . GLU A 1 138 ? 3.200 22.539 -7.792 1.00 51.44 138 GLU A N 1
ATOM 1106 C CA . GLU A 1 138 ? 2.825 23.927 -8.090 1.00 51.44 138 GLU A CA 1
ATOM 1107 C C . GLU A 1 138 ? 2.112 24.573 -6.877 1.00 51.44 138 GLU A C 1
ATOM 1109 O O . GLU A 1 138 ? 0.948 24.948 -6.945 1.00 51.44 138 GLU A O 1
ATOM 1114 N N . GLY A 1 139 ? 2.825 24.712 -5.749 1.00 47.41 139 GLY A N 1
ATOM 1115 C CA . GLY A 1 139 ? 2.480 25.693 -4.708 1.00 47.41 139 GLY A CA 1
ATOM 1116 C C . GLY A 1 139 ? 1.787 25.230 -3.418 1.00 47.41 139 GLY A C 1
ATOM 1117 O O . GLY A 1 139 ? 1.461 26.101 -2.616 1.00 47.41 139 GLY A O 1
ATOM 1118 N N . GLU A 1 140 ? 1.599 23.933 -3.143 1.00 47.53 140 GLU A N 1
ATOM 1119 C CA . GLU A 1 140 ? 0.929 23.487 -1.902 1.00 47.53 140 GLU A CA 1
ATOM 1120 C C . GLU A 1 140 ? 1.736 22.394 -1.154 1.00 47.53 140 GLU A C 1
ATOM 1122 O O . GLU A 1 140 ? 2.403 21.567 -1.787 1.00 47.53 140 GLU A O 1
ATOM 1127 N N . PRO A 1 141 ? 1.773 22.385 0.197 1.00 48.38 141 PRO A N 1
ATOM 1128 C CA . PRO A 1 141 ? 2.515 21.372 0.943 1.00 48.38 141 PRO A CA 1
ATOM 1129 C C . PRO A 1 141 ? 1.906 19.979 0.742 1.00 48.38 141 PRO A C 1
ATOM 1131 O O . PRO A 1 141 ? 0.702 19.772 0.876 1.00 48.38 141 PRO A O 1
ATOM 1134 N N . VAL A 1 142 ? 2.767 18.998 0.449 1.00 54.50 142 VAL A N 1
ATOM 1135 C CA . VAL A 1 142 ? 2.403 17.574 0.426 1.00 54.50 142 VAL A CA 1
ATOM 1136 C C . VAL A 1 142 ? 1.738 17.226 1.762 1.00 54.50 142 VAL A C 1
ATOM 1138 O O . VAL A 1 142 ? 2.298 17.602 2.796 1.00 54.50 142 VAL A O 1
ATOM 1141 N N . PRO A 1 143 ? 0.605 16.492 1.784 1.00 53.34 143 PRO A N 1
ATOM 1142 C CA . PRO A 1 143 ? 0.085 15.949 3.028 1.00 53.34 143 PRO A CA 1
ATOM 1143 C C . PRO A 1 143 ? 1.157 15.031 3.617 1.00 53.34 143 PRO A C 1
ATOM 1145 O O . PRO A 1 143 ? 1.384 13.914 3.138 1.00 53.34 143 PRO A O 1
ATOM 1148 N N . GLN A 1 144 ? 1.859 15.559 4.621 1.00 54.62 144 GLN A N 1
ATOM 1149 C CA . GLN A 1 144 ? 2.742 14.796 5.486 1.00 54.62 144 GLN A CA 1
ATOM 1150 C C . GLN A 1 144 ? 1.915 13.654 6.084 1.00 54.62 144 GLN A C 1
ATOM 1152 O O . GLN A 1 144 ? 0.684 13.782 6.158 1.00 54.62 144 GLN A O 1
ATOM 1157 N N . PRO A 1 145 ? 2.533 12.524 6.476 1.00 53.34 145 PRO A N 1
ATOM 1158 C CA . PRO A 1 145 ? 1.828 11.591 7.342 1.00 53.34 145 PRO A CA 1
ATOM 1159 C C . PRO A 1 145 ? 1.118 12.412 8.422 1.00 53.34 145 PRO A C 1
ATOM 1161 O O . PRO A 1 145 ? 1.771 13.290 9.000 1.00 53.34 145 PRO A O 1
ATOM 1164 N N . PRO A 1 146 ? -0.203 12.223 8.652 1.00 55.47 146 PRO A N 1
ATOM 1165 C CA . PRO A 1 146 ? -0.804 12.795 9.843 1.00 55.47 146 PRO A CA 1
ATOM 1166 C C . PRO A 1 146 ? 0.136 12.388 10.963 1.00 55.47 146 PRO A C 1
ATOM 1168 O O . PRO A 1 146 ? 0.575 11.234 10.960 1.00 55.47 146 PRO A O 1
ATOM 1171 N N . GLY A 1 147 ? 0.541 13.344 11.808 1.00 52.84 147 GLY A N 1
ATOM 1172 C CA . GLY A 1 147 ? 1.351 13.041 12.978 1.00 52.84 147 GLY A CA 1
ATOM 1173 C C . GLY A 1 147 ? 0.630 11.902 13.662 1.00 52.84 147 GLY A C 1
ATOM 1174 O O . GLY A 1 147 ? -0.454 12.115 14.203 1.00 52.84 147 GLY A O 1
ATOM 1175 N N . CYS A 1 148 ? 1.138 10.687 13.445 1.00 54.72 148 CYS A N 1
ATOM 1176 C CA . CYS A 1 148 ? 0.462 9.473 13.841 1.00 54.72 148 CYS A CA 1
ATOM 1177 C C . CYS A 1 148 ? 0.225 9.709 15.322 1.00 54.72 148 CYS A C 1
ATOM 1179 O O . CYS A 1 148 ? 1.221 10.038 15.981 1.00 54.72 148 CYS A O 1
ATOM 1181 N N . PRO A 1 149 ? -1.032 9.712 15.813 1.00 54.00 149 PRO A N 1
ATOM 1182 C CA . PRO A 1 149 ? -1.271 10.029 17.205 1.00 54.00 149 PRO A CA 1
ATOM 1183 C C . PRO A 1 149 ? -0.324 9.119 17.967 1.00 54.00 149 PRO A C 1
ATOM 1185 O O . PRO A 1 149 ? -0.369 7.896 17.808 1.00 54.00 149 PRO A O 1
ATOM 1188 N N . GLY A 1 150 ? 0.640 9.730 18.661 1.00 47.78 150 GLY A N 1
ATOM 1189 C CA . GLY A 1 150 ? 1.543 8.978 19.510 1.00 47.78 150 GLY A CA 1
ATOM 1190 C C . GLY A 1 150 ? 0.699 8.204 20.521 1.00 47.78 150 GLY A C 1
ATOM 1191 O O . GLY A 1 150 ? -0.534 8.323 20.520 1.00 47.78 150 GLY A O 1
ATOM 1192 N N . PRO A 1 151 ? 1.306 7.448 21.450 1.00 40.53 151 PRO A N 1
ATOM 1193 C CA . PRO A 1 151 ? 0.551 7.165 22.665 1.00 40.53 151 PRO A CA 1
ATOM 1194 C C . PRO A 1 151 ? -0.044 8.507 23.101 1.00 40.53 151 PRO A C 1
ATOM 1196 O O . PRO A 1 151 ? 0.703 9.492 23.147 1.00 40.53 151 PRO A O 1
ATOM 1199 N N . ALA A 1 152 ? -1.376 8.579 23.249 1.00 44.00 152 ALA A N 1
ATOM 1200 C CA . ALA A 1 152 ? -2.005 9.738 23.859 1.00 44.00 152 ALA A CA 1
ATOM 1201 C C . ALA A 1 152 ? -1.100 10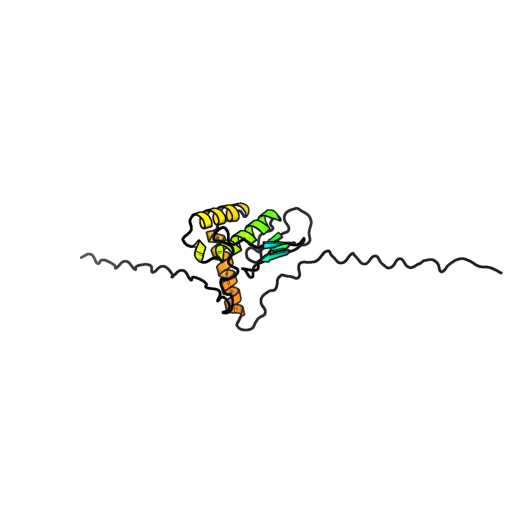.057 25.042 1.00 44.00 152 ALA A C 1
ATOM 1203 O O . ALA A 1 152 ? -0.809 9.138 25.818 1.00 44.00 152 ALA A O 1
ATOM 1204 N N . ALA A 1 153 ? -0.498 11.256 25.049 1.00 37.41 153 ALA A N 1
ATOM 1205 C CA . ALA A 1 153 ? 0.334 11.670 26.170 1.00 37.41 153 ALA A CA 1
ATOM 1206 C C . ALA A 1 153 ? -0.436 11.231 27.413 1.00 37.41 153 ALA A C 1
ATOM 1208 O O . ALA A 1 153 ? -1.651 11.469 27.394 1.00 37.41 153 ALA A O 1
ATOM 1209 N N . PRO A 1 154 ? 0.190 10.479 28.348 1.00 39.56 154 PRO A N 1
ATOM 1210 C CA . PRO A 1 154 ? -0.541 9.901 29.466 1.00 39.56 154 PRO A CA 1
ATOM 1211 C C . PRO A 1 154 ? -1.445 11.006 29.968 1.00 39.56 154 PRO A C 1
ATOM 1213 O O . PRO A 1 154 ? -0.944 12.119 30.188 1.00 39.56 154 PRO A O 1
ATOM 1216 N N . GLU A 1 155 ? -2.760 10.738 29.929 1.00 43.72 155 GLU A N 1
ATOM 1217 C CA . GLU A 1 155 ? -3.772 11.642 30.458 1.00 43.72 155 GLU A CA 1
ATOM 1218 C C . GLU A 1 155 ? -3.148 12.194 31.708 1.00 43.72 155 GLU A C 1
ATOM 1220 O O . GLU A 1 155 ? -2.684 11.406 32.531 1.00 43.72 155 GLU A O 1
ATOM 1225 N N . THR A 1 156 ? -2.923 13.505 31.701 1.00 40.28 156 THR A N 1
ATOM 1226 C CA . THR A 1 156 ? -2.187 14.178 32.752 1.00 40.28 156 THR A CA 1
ATOM 1227 C C . THR A 1 156 ? -2.863 13.719 34.024 1.00 40.28 156 THR A C 1
ATOM 1229 O O . THR A 1 156 ? -3.996 14.125 34.269 1.00 40.28 156 THR A O 1
ATOM 1232 N N . GLU A 1 157 ? -2.235 12.782 34.745 1.00 43.22 157 GLU A N 1
ATOM 1233 C CA . GLU A 1 157 ? -2.599 12.488 36.114 1.00 43.22 157 GLU A CA 1
ATOM 1234 C C . GLU A 1 157 ? -2.536 13.871 36.723 1.00 43.22 157 GLU A C 1
ATOM 1236 O O . GLU A 1 157 ? -1.478 14.518 36.714 1.00 43.22 157 GLU A O 1
ATOM 1241 N N . GLU A 1 158 ? -3.720 14.395 37.054 1.00 50.84 158 GLU A N 1
ATOM 1242 C CA . GLU A 1 158 ? -3.834 15.629 37.799 1.00 50.84 158 GLU A CA 1
ATOM 1243 C C . GLU A 1 158 ? -2.776 15.531 38.886 1.00 50.84 158 GLU A C 1
ATOM 1245 O O . GLU A 1 158 ? -2.693 14.473 39.518 1.00 50.84 158 GLU A O 1
ATOM 1250 N N . PRO A 1 159 ? -1.906 16.540 39.058 1.00 44.34 159 PRO A N 1
ATOM 1251 C CA . PRO A 1 159 ? -0.953 16.480 40.141 1.00 44.34 159 PRO A CA 1
ATOM 1252 C C . PRO A 1 159 ? -1.788 16.259 41.393 1.00 44.34 159 PRO A C 1
ATOM 1254 O O . PRO A 1 159 ? -2.563 17.145 41.766 1.00 44.34 159 PRO A O 1
ATOM 1257 N N . GLU A 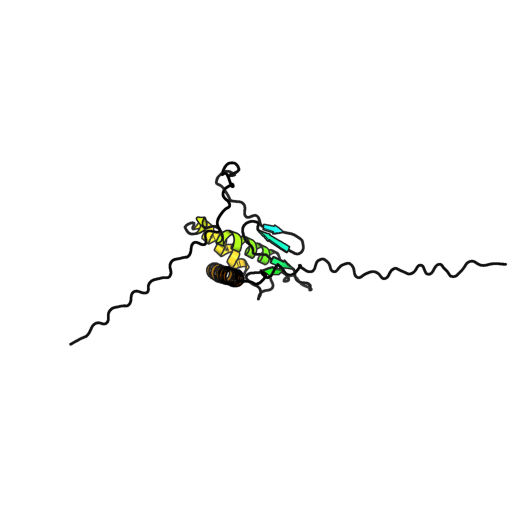1 160 ? -1.682 15.054 41.966 1.00 51.91 160 GLU A N 1
ATOM 1258 C CA . GLU A 1 160 ? -2.256 14.735 43.255 1.00 51.91 160 GLU A CA 1
ATOM 1259 C C . GLU A 1 160 ? -1.750 15.847 44.144 1.00 51.91 160 GLU A C 1
ATOM 1261 O O . GLU A 1 160 ? -0.553 15.985 44.409 1.00 51.91 160 GLU A O 1
ATOM 1266 N N . THR A 1 161 ? -2.663 16.760 44.450 1.00 52.88 161 THR A N 1
ATOM 1267 C CA . THR A 1 161 ? -2.369 17.873 45.320 1.00 52.88 161 THR A CA 1
ATOM 1268 C C . THR A 1 161 ? -1.913 17.191 46.595 1.00 52.88 161 THR A C 1
ATOM 1270 O O . THR A 1 161 ? -2.680 16.367 47.100 1.00 52.88 161 THR A O 1
ATOM 1273 N N . PRO A 1 162 ? -0.701 17.442 47.118 1.00 45.97 162 PRO A N 1
ATOM 1274 C CA . PRO A 1 162 ? -0.372 16.936 48.432 1.00 45.97 162 PRO A CA 1
ATOM 1275 C C . PRO A 1 162 ? -1.342 17.620 49.400 1.00 45.97 162 PRO A C 1
ATOM 1277 O O . PRO A 1 162 ? -1.146 18.770 49.798 1.00 45.97 162 PRO A O 1
ATOM 1280 N N . LEU A 1 163 ? -2.443 16.936 49.716 1.00 51.16 163 LEU A N 1
ATOM 1281 C CA . LEU A 1 163 ? -3.329 17.208 50.840 1.00 51.16 163 LEU A CA 1
ATOM 1282 C C . LEU A 1 163 ? -2.564 16.816 52.107 1.00 51.16 163 LEU A C 1
ATOM 1284 O O . LEU A 1 163 ? -2.936 15.890 52.811 1.00 51.16 163 LEU A O 1
ATOM 1288 N N . ASP A 1 164 ? -1.454 17.509 52.343 1.00 53.34 164 ASP A N 1
ATOM 1289 C CA . ASP A 1 164 ? -0.607 17.362 53.526 1.00 53.34 164 ASP A CA 1
ATOM 1290 C C . ASP A 1 164 ? -0.266 18.746 54.110 1.00 53.34 164 ASP A C 1
ATOM 1292 O O . ASP A 1 164 ? 0.802 18.988 54.660 1.00 53.34 164 ASP A O 1
ATOM 1296 N N . TRP A 1 165 ? -1.197 19.699 53.956 1.00 52.62 165 TRP A N 1
ATOM 1297 C CA . TRP A 1 165 ? -1.157 21.003 54.633 1.00 52.62 165 TRP A CA 1
ATOM 1298 C C . TRP A 1 165 ? -2.293 21.204 55.642 1.00 52.62 165 TRP A C 1
ATOM 1300 O O . TRP A 1 165 ? -2.499 22.315 56.127 1.00 52.62 165 TRP A O 1
ATOM 1310 N N . LEU A 1 166 ? -2.991 20.132 56.020 1.00 54.88 166 LEU A N 1
ATOM 1311 C CA . LEU A 1 166 ? -3.814 20.116 57.225 1.00 54.88 166 LEU A CA 1
ATOM 1312 C C . LEU A 1 166 ? -3.457 18.889 58.065 1.00 54.88 166 LEU A C 1
ATOM 1314 O O . LEU A 1 166 ? -3.931 17.797 57.789 1.00 54.88 166 LEU A O 1
ATOM 1318 N N . GLU A 1 167 ? -2.629 19.136 59.083 1.00 52.41 167 GLU A N 1
ATOM 1319 C CA . GLU A 1 167 ? -2.735 18.642 60.470 1.00 52.41 167 GLU A CA 1
ATOM 1320 C C . GLU A 1 167 ? -1.388 18.208 61.064 1.00 52.41 167 GLU A C 1
ATOM 1322 O O . GLU A 1 167 ? -0.982 17.055 60.977 1.00 52.41 167 GLU A O 1
ATOM 1327 N N . ALA A 1 168 ? -0.740 19.150 61.762 1.00 41.78 168 ALA A N 1
ATOM 1328 C CA . ALA A 1 168 ? -0.094 18.896 63.054 1.00 41.78 168 ALA A CA 1
ATOM 1329 C C . ALA A 1 168 ? 0.215 20.230 63.772 1.00 41.78 168 ALA A C 1
ATOM 1331 O O . ALA A 1 168 ? 1.316 20.772 63.710 1.00 41.78 168 ALA A O 1
ATOM 1332 N N . GLU A 1 169 ? -0.826 20.741 64.436 1.00 46.34 169 GLU A N 1
ATOM 1333 C CA . GLU A 1 169 ? -0.852 21.473 65.724 1.00 46.34 169 GLU A CA 1
ATOM 1334 C C . GLU A 1 169 ? 0.186 20.933 66.764 1.00 46.34 169 GLU A C 1
ATOM 1336 O O . GLU A 1 169 ? 0.710 19.847 66.503 1.00 46.34 169 GLU A O 1
ATOM 1341 N N . PRO A 1 170 ? 0.457 21.508 67.978 1.00 50.78 170 PRO A N 1
ATOM 1342 C CA . PRO A 1 170 ? -0.372 22.426 68.795 1.00 50.78 170 PRO A CA 1
ATOM 1343 C C . PRO A 1 170 ? 0.380 23.446 69.721 1.00 50.78 170 PRO A C 1
ATOM 1345 O O . PRO A 1 170 ? 1.608 23.479 69.785 1.00 50.78 170 PRO A O 1
ATOM 1348 N N . ALA A 1 171 ? -0.433 24.155 70.530 1.00 43.31 171 ALA A N 1
ATOM 1349 C CA . ALA A 1 171 ? -0.198 24.784 71.854 1.00 43.31 171 ALA A CA 1
ATOM 1350 C C . ALA A 1 171 ? 0.454 26.179 71.946 1.00 43.31 171 ALA A C 1
ATOM 1352 O O . ALA A 1 171 ? 1.681 26.316 71.757 1.00 43.31 171 ALA A O 1
#